Protein AF-A0A6B3M7Q4-F1 (afdb_monomer_lite)

Structure (mmCIF, N/CA/C/O backbone):
data_AF-A0A6B3M7Q4-F1
#
_entry.id   AF-A0A6B3M7Q4-F1
#
loop_
_atom_site.group_PDB
_atom_site.id
_atom_site.type_symbol
_atom_site.label_atom_id
_atom_site.label_alt_id
_atom_site.label_comp_id
_atom_site.label_asym_id
_atom_site.label_entity_id
_atom_site.label_seq_id
_atom_site.pdbx_PDB_ins_code
_atom_site.Cartn_x
_atom_site.Cartn_y
_atom_site.Cartn_z
_atom_site.occupancy
_atom_site.B_iso_or_equiv
_atom_site.auth_seq_id
_atom_site.auth_comp_id
_atom_site.auth_asym_id
_atom_site.auth_atom_id
_atom_site.pdbx_PDB_model_num
ATOM 1 N N . MET A 1 1 ? -0.659 13.549 -21.526 1.00 34.41 1 MET A N 1
ATOM 2 C CA . MET A 1 1 ? -0.058 12.216 -21.757 1.00 34.41 1 MET A CA 1
ATOM 3 C C . MET A 1 1 ? -0.167 11.403 -20.472 1.00 34.41 1 MET A C 1
ATOM 5 O O . MET A 1 1 ? 0.690 11.541 -19.616 1.00 34.41 1 MET A O 1
ATOM 9 N N . ARG A 1 2 ? -1.231 10.623 -20.265 1.00 36.94 2 ARG A N 1
ATOM 10 C CA . ARG A 1 2 ? -1.336 9.698 -19.120 1.00 36.94 2 ARG A CA 1
ATOM 11 C C . ARG A 1 2 ? -1.889 8.380 -19.658 1.00 36.94 2 ARG A C 1
ATOM 13 O O . ARG A 1 2 ? -2.877 8.415 -20.379 1.00 36.94 2 ARG A O 1
ATOM 20 N N . GLY A 1 3 ? -1.169 7.284 -19.416 1.00 51.16 3 GLY A N 1
ATOM 21 C CA . GLY A 1 3 ? -1.398 5.972 -20.041 1.00 51.16 3 GLY A CA 1
ATOM 22 C C . GLY A 1 3 ? -0.239 5.443 -20.901 1.00 51.16 3 GLY A C 1
ATOM 23 O O . GLY A 1 3 ? -0.458 4.563 -21.722 1.00 51.16 3 GLY A O 1
ATOM 24 N N . ARG A 1 4 ? 0.982 5.985 -20.772 1.00 58.38 4 ARG A N 1
ATOM 25 C CA . ARG A 1 4 ? 2.168 5.464 -21.473 1.00 58.38 4 ARG A CA 1
ATOM 26 C C . ARG A 1 4 ? 3.146 4.876 -20.460 1.00 58.38 4 ARG A C 1
ATOM 28 O O . ARG A 1 4 ? 3.622 5.622 -19.612 1.00 58.38 4 ARG A O 1
ATOM 35 N N . SER A 1 5 ? 3.440 3.587 -20.582 1.00 67.62 5 SER A N 1
ATOM 36 C CA . SER A 1 5 ? 4.612 2.952 -19.966 1.00 67.62 5 SER A CA 1
ATOM 37 C C . SER A 1 5 ? 5.837 3.217 -20.844 1.00 67.62 5 SER A C 1
ATOM 39 O O . SER A 1 5 ? 5.707 3.284 -22.070 1.00 67.62 5 SER A O 1
ATOM 41 N N . SER A 1 6 ? 7.005 3.437 -20.245 1.00 74.81 6 SER A N 1
ATOM 42 C CA . SER A 1 6 ? 8.233 3.829 -20.944 1.00 74.81 6 SER A CA 1
ATOM 43 C C . SER A 1 6 ? 9.441 3.088 -20.383 1.00 74.81 6 SER A C 1
ATOM 45 O O . SER A 1 6 ? 9.775 3.194 -19.212 1.00 74.81 6 SER A O 1
ATOM 47 N N . GLY A 1 7 ? 10.162 2.380 -21.245 1.00 73.50 7 GLY A N 1
ATOM 48 C CA . GLY A 1 7 ? 11.341 1.633 -20.828 1.00 73.50 7 GLY A CA 1
ATOM 49 C C . GLY A 1 7 ? 12.639 2.416 -20.943 1.00 73.50 7 GLY A C 1
ATOM 50 O O . GLY A 1 7 ? 12.824 3.204 -21.872 1.00 73.50 7 GLY A O 1
ATOM 51 N N . LYS A 1 8 ? 13.571 2.148 -20.026 1.00 79.00 8 LYS A N 1
ATOM 52 C CA . LYS A 1 8 ? 14.940 2.683 -20.047 1.00 79.00 8 LYS A CA 1
ATOM 53 C C . LYS A 1 8 ? 15.962 1.551 -19.944 1.00 79.00 8 LYS A C 1
ATOM 55 O O . LYS A 1 8 ? 15.746 0.575 -19.235 1.00 79.00 8 LYS A O 1
ATOM 60 N N . GLY A 1 9 ? 17.087 1.678 -20.643 1.00 79.44 9 GLY A N 1
ATOM 61 C CA . GLY A 1 9 ? 18.145 0.668 -20.640 1.00 79.44 9 GLY A CA 1
ATOM 62 C C . GLY A 1 9 ? 19.413 1.151 -21.334 1.00 79.44 9 GLY A C 1
ATOM 63 O O . GLY A 1 9 ? 19.360 2.062 -22.158 1.00 79.44 9 GLY A O 1
ATOM 64 N N . LYS A 1 10 ? 20.559 0.542 -21.006 1.00 82.06 10 LYS A N 1
ATOM 65 C CA . LYS A 1 10 ? 21.837 0.821 -21.689 1.00 82.06 10 LYS A CA 1
ATOM 66 C C . LYS A 1 10 ? 21.910 0.156 -23.069 1.00 82.06 10 LYS A C 1
ATOM 68 O O . LYS A 1 10 ? 22.767 0.513 -23.869 1.00 82.06 10 LYS A O 1
ATOM 73 N N . THR A 1 11 ? 21.016 -0.793 -23.349 1.00 85.06 11 THR A N 1
ATOM 74 C CA . THR A 1 11 ? 20.850 -1.451 -24.651 1.00 85.06 11 THR A CA 1
ATOM 75 C C . THR A 1 11 ? 19.390 -1.395 -25.106 1.00 85.06 11 THR A C 1
ATOM 77 O O . THR A 1 11 ? 18.485 -1.257 -24.280 1.00 85.06 11 THR A O 1
ATOM 80 N N . ASP A 1 12 ? 19.143 -1.547 -26.413 1.00 83.25 12 ASP A N 1
ATOM 81 C CA . ASP A 1 12 ? 17.780 -1.610 -26.974 1.00 83.25 12 ASP A CA 1
ATOM 82 C C . ASP A 1 12 ? 16.957 -2.747 -26.343 1.00 83.25 12 ASP A C 1
ATOM 84 O O . ASP A 1 12 ? 15.818 -2.541 -25.928 1.00 83.25 12 ASP A O 1
ATOM 88 N N . ALA A 1 13 ? 17.569 -3.923 -26.166 1.00 85.88 13 ALA A N 1
ATOM 89 C CA . ALA A 1 13 ? 16.927 -5.062 -25.514 1.00 85.88 13 ALA A CA 1
ATOM 90 C C . ALA A 1 13 ? 16.494 -4.740 -24.072 1.00 85.88 13 ALA A C 1
ATOM 92 O O . ALA A 1 13 ? 15.374 -5.062 -23.680 1.00 85.88 13 ALA A O 1
ATOM 93 N N . GLN A 1 14 ? 17.343 -4.052 -23.298 1.00 79.94 14 GLN A N 1
ATOM 94 C CA . GLN A 1 14 ? 17.003 -3.623 -21.937 1.00 79.94 14 GLN A CA 1
ATOM 95 C C . GLN A 1 14 ? 15.884 -2.579 -21.925 1.00 79.94 14 GLN A C 1
ATOM 97 O O . GLN A 1 14 ? 14.970 -2.679 -21.112 1.00 79.94 14 GLN A O 1
ATOM 102 N N . ALA A 1 15 ? 15.924 -1.602 -22.835 1.00 82.25 15 ALA A N 1
ATOM 103 C CA . ALA A 1 15 ? 14.881 -0.587 -22.928 1.00 82.25 15 ALA A CA 1
ATOM 104 C C . ALA A 1 15 ? 13.519 -1.213 -23.273 1.00 82.25 15 ALA A C 1
ATOM 106 O O . ALA A 1 15 ? 12.514 -0.883 -22.647 1.00 82.2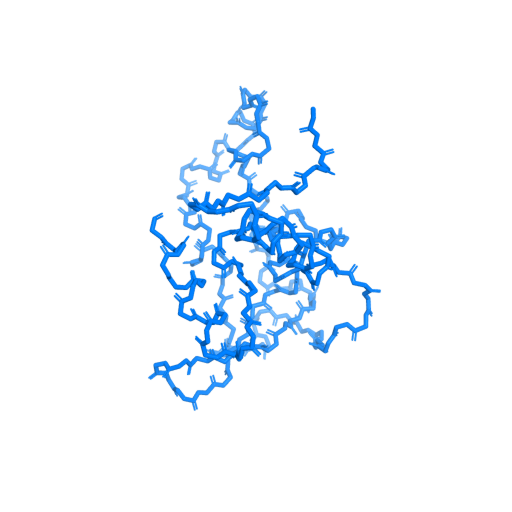5 15 ALA A O 1
ATOM 107 N N . ARG A 1 16 ? 13.477 -2.176 -24.200 1.00 83.94 16 ARG A N 1
ATOM 108 C CA . ARG A 1 16 ? 12.246 -2.914 -24.530 1.00 83.94 16 ARG A CA 1
ATOM 109 C C . ARG A 1 16 ? 11.732 -3.744 -23.356 1.00 83.94 16 ARG A C 1
ATOM 111 O O . ARG A 1 16 ? 10.541 -3.686 -23.060 1.00 83.94 16 ARG A O 1
ATOM 118 N N . ALA A 1 17 ? 12.618 -4.476 -22.680 1.00 82.50 17 ALA A N 1
ATOM 119 C CA . ALA A 1 17 ? 12.254 -5.273 -21.511 1.00 82.50 17 ALA A CA 1
ATOM 120 C C . ALA A 1 17 ? 11.702 -4.394 -20.377 1.00 82.50 17 ALA A C 1
ATOM 122 O O . ALA A 1 17 ? 10.651 -4.699 -19.821 1.00 82.50 17 ALA A O 1
ATOM 123 N N . SER A 1 18 ? 12.347 -3.257 -20.100 1.00 78.94 18 SER A N 1
ATOM 124 C CA . SER A 1 18 ? 11.890 -2.285 -19.101 1.00 78.94 18 SER A CA 1
ATOM 125 C C . SER A 1 18 ? 10.515 -1.699 -19.446 1.00 78.94 18 SER A C 1
ATOM 127 O O . SER A 1 18 ? 9.677 -1.564 -18.558 1.00 78.94 18 SER A O 1
ATOM 129 N N . ALA A 1 19 ? 10.243 -1.411 -20.725 1.00 83.00 19 ALA A N 1
ATOM 130 C CA . ALA A 1 19 ? 8.944 -0.890 -21.153 1.00 83.00 19 ALA A CA 1
ATOM 131 C C . ALA A 1 19 ? 7.817 -1.909 -20.934 1.00 83.00 19 ALA A C 1
ATOM 133 O O . ALA A 1 19 ? 6.727 -1.549 -20.489 1.00 83.00 19 ALA A O 1
ATOM 134 N N . LEU A 1 20 ? 8.087 -3.181 -21.250 1.00 82.81 20 LEU A N 1
ATOM 135 C CA . LEU A 1 20 ? 7.144 -4.274 -21.036 1.00 82.81 20 LEU A CA 1
ATOM 136 C C . LEU A 1 20 ? 6.908 -4.519 -19.540 1.00 82.81 20 LEU A C 1
ATOM 138 O O . LEU A 1 20 ? 5.759 -4.664 -19.130 1.00 82.81 20 LEU A O 1
ATOM 142 N N . GLY A 1 21 ? 7.976 -4.515 -18.739 1.00 80.62 21 GLY A N 1
ATOM 143 C CA . GLY A 1 21 ? 7.901 -4.660 -17.286 1.00 80.62 21 GLY A CA 1
ATOM 144 C C . GLY A 1 21 ? 7.011 -3.595 -16.650 1.00 80.62 21 GLY A C 1
ATOM 145 O O . GLY A 1 21 ? 6.080 -3.942 -15.934 1.00 80.62 21 GLY A O 1
ATOM 146 N N . GLU A 1 22 ? 7.202 -2.317 -16.996 1.00 81.69 22 GLU A N 1
ATOM 147 C CA . GLU A 1 22 ? 6.361 -1.234 -16.466 1.00 81.69 22 GLU A CA 1
ATOM 148 C C . GLU A 1 22 ? 4.893 -1.361 -16.916 1.00 81.69 22 GLU A C 1
ATOM 150 O O . GLU A 1 22 ? 3.968 -1.048 -16.165 1.00 81.69 22 GLU A O 1
ATOM 155 N N . ALA A 1 23 ? 4.636 -1.814 -18.148 1.00 83.25 23 ALA A N 1
ATOM 156 C CA . ALA A 1 23 ? 3.269 -2.059 -18.609 1.00 83.25 23 ALA A CA 1
ATOM 157 C C . ALA A 1 23 ? 2.581 -3.173 -17.803 1.00 83.25 23 ALA A C 1
ATOM 159 O O . ALA A 1 23 ? 1.439 -2.998 -17.373 1.00 83.25 23 ALA A O 1
ATOM 160 N N . LEU A 1 24 ? 3.282 -4.286 -17.569 1.00 83.62 24 LEU A N 1
ATOM 161 C CA . LEU A 1 24 ? 2.775 -5.408 -16.779 1.00 83.62 24 LEU A CA 1
ATOM 162 C C . LEU A 1 24 ? 2.598 -5.041 -15.305 1.00 83.62 24 LEU A C 1
ATOM 164 O O . LEU A 1 24 ? 1.586 -5.411 -14.715 1.00 83.62 24 LEU A O 1
ATOM 168 N N . GLU A 1 25 ? 3.527 -4.285 -14.727 1.00 83.00 25 GLU A N 1
ATOM 169 C CA . GLU A 1 25 ? 3.444 -3.785 -13.353 1.00 83.00 25 GLU A CA 1
ATOM 170 C C . GLU A 1 25 ? 2.180 -2.942 -13.151 1.00 83.00 25 GLU A C 1
ATOM 172 O O . GLU A 1 25 ? 1.350 -3.250 -12.294 1.00 83.00 25 GLU A O 1
ATOM 177 N N . ARG A 1 26 ? 1.979 -1.924 -14.000 1.00 82.62 26 ARG A N 1
ATOM 178 C CA . ARG A 1 26 ? 0.804 -1.048 -13.912 1.00 82.62 26 ARG A CA 1
ATOM 179 C C . ARG A 1 26 ? -0.493 -1.822 -14.094 1.00 82.62 26 ARG A C 1
ATOM 181 O O . ARG A 1 26 ? -1.436 -1.562 -13.358 1.00 82.62 26 ARG A O 1
ATOM 188 N N . TYR A 1 27 ? -0.542 -2.750 -15.054 1.00 85.44 27 TYR A N 1
ATOM 189 C CA . TYR A 1 27 ? -1.715 -3.596 -15.282 1.00 85.44 27 TYR A CA 1
ATOM 190 C C . TYR A 1 27 ? -2.021 -4.481 -14.067 1.00 85.44 27 TYR A C 1
ATOM 192 O O . TYR A 1 27 ? -3.170 -4.562 -13.642 1.00 85.44 27 TYR A O 1
ATOM 200 N N . SER A 1 28 ? -0.992 -5.094 -13.479 1.00 86.50 28 SER A N 1
ATOM 201 C CA . SER A 1 28 ? -1.136 -5.999 -12.330 1.00 86.50 28 SER A CA 1
ATOM 202 C C . SER A 1 28 ? -1.572 -5.278 -11.054 1.00 86.50 28 SER A C 1
ATOM 204 O O . SER A 1 28 ? -2.169 -5.899 -10.181 1.00 86.50 28 SER A O 1
ATOM 206 N N . GLY A 1 29 ? -1.299 -3.975 -10.946 1.00 87.44 29 GLY A N 1
ATOM 207 C CA . GLY A 1 29 ? -1.747 -3.148 -9.826 1.00 87.44 29 GLY A CA 1
ATOM 208 C C . GLY A 1 29 ? -3.185 -2.635 -9.939 1.00 87.44 29 GLY A C 1
ATOM 209 O O . GLY A 1 29 ? -3.668 -2.029 -8.988 1.00 87.44 29 GLY A O 1
ATOM 210 N N . VAL A 1 30 ? -3.880 -2.808 -11.072 1.00 92.19 30 VAL A N 1
ATOM 211 C CA . VAL A 1 30 ? -5.273 -2.344 -11.222 1.00 92.19 30 VAL A CA 1
ATOM 212 C C . VAL A 1 30 ? -6.219 -3.270 -10.471 1.00 92.19 30 VAL A C 1
ATOM 214 O O . VAL A 1 30 ? -6.160 -4.481 -10.650 1.00 92.19 30 VAL A O 1
ATOM 217 N N . PHE A 1 31 ? -7.127 -2.689 -9.688 1.00 93.62 31 PHE A N 1
ATOM 218 C CA . PHE A 1 31 ? -8.199 -3.417 -9.021 1.00 93.62 31 PHE A CA 1
ATOM 219 C C . PHE A 1 31 ? -9.166 -4.024 -10.045 1.00 93.62 31 PHE A C 1
ATOM 221 O O . PHE A 1 31 ? -9.756 -3.301 -10.854 1.00 93.62 31 PHE A O 1
ATOM 228 N N . GLN A 1 32 ? -9.355 -5.339 -9.991 1.00 92.38 32 GLN A N 1
ATOM 229 C CA . GLN A 1 32 ? -10.222 -6.089 -10.903 1.00 92.38 32 GLN A CA 1
ATOM 230 C C . GLN A 1 32 ? -11.496 -6.608 -10.222 1.00 92.38 32 GLN A C 1
ATOM 232 O O . GLN A 1 32 ? -12.427 -7.035 -10.906 1.00 92.38 32 GLN A O 1
ATOM 237 N N . GLY A 1 33 ? -11.568 -6.546 -8.890 1.00 91.25 33 GLY A N 1
ATOM 238 C CA . GLY A 1 33 ? -12.729 -6.938 -8.092 1.00 91.25 33 GLY A CA 1
ATOM 239 C C . GLY A 1 33 ? -12.695 -8.377 -7.577 1.00 91.25 33 GLY A C 1
ATOM 240 O O . GLY A 1 33 ? -13.624 -8.783 -6.880 1.00 91.25 33 GLY A O 1
ATOM 241 N N . TYR A 1 34 ? -11.653 -9.146 -7.899 1.00 92.00 34 TYR A N 1
ATOM 242 C CA . TYR A 1 34 ? -11.471 -10.528 -7.435 1.00 92.00 34 TYR A CA 1
ATOM 243 C C . TYR A 1 34 ? -10.284 -10.692 -6.476 1.00 92.00 34 TYR A C 1
ATOM 245 O O . TYR A 1 34 ? -9.955 -11.812 -6.080 1.00 92.00 34 TYR A O 1
ATOM 253 N N . GLU A 1 35 ? -9.621 -9.596 -6.114 1.00 92.69 35 GLU A N 1
ATOM 254 C CA . GLU A 1 35 ? -8.508 -9.586 -5.176 1.00 92.69 35 GLU A CA 1
ATOM 255 C C . GLU A 1 35 ? -8.931 -10.190 -3.832 1.00 92.69 35 GLU A C 1
ATOM 257 O O . GLU A 1 35 ? -10.005 -9.896 -3.292 1.00 92.69 35 GLU A O 1
ATOM 262 N N . VAL A 1 36 ? -8.061 -11.034 -3.274 1.00 91.38 36 VAL A N 1
ATOM 263 C CA . VAL A 1 36 ? -8.306 -11.672 -1.980 1.00 91.38 36 VAL A CA 1
ATOM 264 C C . VAL A 1 36 ? -8.341 -10.593 -0.905 1.00 91.38 36 VAL A C 1
ATOM 266 O O . VAL A 1 36 ? -7.322 -9.997 -0.556 1.00 91.38 36 VAL A O 1
ATOM 269 N N . SER A 1 37 ? -9.535 -10.350 -0.380 1.00 94.69 37 SER A N 1
ATOM 270 C CA . SER A 1 37 ? -9.784 -9.335 0.631 1.00 94.69 37 SER A CA 1
ATOM 271 C C . SER A 1 37 ? -10.826 -9.806 1.638 1.00 94.69 37 SER A C 1
ATOM 273 O O . SER A 1 37 ? -11.563 -10.770 1.418 1.00 94.69 37 SER A O 1
ATOM 275 N N . MET A 1 38 ? -10.879 -9.116 2.771 1.00 95.69 38 MET A N 1
ATOM 276 C CA . MET A 1 38 ? -11.898 -9.317 3.796 1.00 95.69 38 MET A CA 1
ATOM 277 C C . MET A 1 38 ? -12.563 -7.994 4.155 1.00 95.69 38 MET A C 1
ATOM 279 O O . MET A 1 38 ? -11.901 -6.962 4.198 1.00 95.69 38 MET A O 1
ATOM 283 N N . VAL A 1 39 ? -13.867 -8.018 4.432 1.00 97.19 39 VAL A N 1
ATOM 284 C CA . VAL A 1 39 ? -14.622 -6.814 4.798 1.00 97.19 39 VAL A CA 1
ATOM 285 C C . VAL A 1 39 ? -14.767 -6.734 6.310 1.00 97.19 39 VAL A C 1
ATOM 287 O O . VAL A 1 39 ? -15.408 -7.599 6.904 1.00 97.19 39 VAL A O 1
ATOM 290 N N . LYS A 1 40 ? -14.166 -5.708 6.917 1.00 97.50 40 LYS A N 1
ATOM 291 C CA . LYS A 1 40 ? -14.219 -5.416 8.361 1.00 97.50 40 LYS A CA 1
ATOM 292 C C . LYS A 1 40 ? -14.020 -3.923 8.625 1.00 97.50 40 LYS A C 1
ATOM 294 O O . LYS A 1 40 ? -13.543 -3.190 7.752 1.00 97.50 40 LYS A O 1
ATOM 299 N N . THR A 1 41 ? -14.366 -3.458 9.820 1.00 97.69 41 THR A N 1
ATOM 300 C CA . THR A 1 41 ? -13.952 -2.130 10.304 1.00 97.69 41 THR A CA 1
ATOM 301 C C . THR A 1 41 ? -12.496 -2.164 10.782 1.00 97.69 41 THR A C 1
ATOM 303 O O . THR A 1 41 ? -11.934 -3.233 11.030 1.00 97.69 41 THR A O 1
ATOM 306 N N . PHE A 1 42 ? -11.860 -0.999 10.931 1.00 96.88 42 PHE A N 1
ATOM 307 C CA . PHE A 1 42 ? -10.503 -0.940 11.489 1.00 96.88 42 PHE A CA 1
ATOM 308 C C . PHE A 1 42 ? -10.473 -1.444 12.939 1.00 96.88 42 PHE A C 1
ATOM 310 O O . PHE A 1 42 ? -9.556 -2.164 13.329 1.00 96.88 42 PHE A O 1
ATOM 317 N N . GLU A 1 43 ? -11.509 -1.120 13.716 1.00 95.50 43 GLU A N 1
ATOM 318 C CA . GLU A 1 43 ? -11.651 -1.568 15.105 1.00 95.50 43 GLU A CA 1
ATOM 319 C C . GLU A 1 43 ? -11.738 -3.103 15.205 1.00 95.50 43 GLU A C 1
ATOM 321 O O . GLU A 1 43 ? -11.081 -3.700 16.058 1.00 95.50 43 GLU A O 1
ATOM 326 N N . GLU A 1 44 ? -12.469 -3.759 14.297 1.00 96.94 44 GLU A N 1
ATOM 327 C CA . GLU A 1 44 ? -12.582 -5.226 14.240 1.00 96.94 44 GLU A CA 1
ATOM 328 C C . GLU A 1 44 ? -11.294 -5.923 13.780 1.00 96.94 44 GLU A C 1
ATOM 330 O O . GLU A 1 44 ? -11.040 -7.072 14.155 1.00 96.94 44 GLU A O 1
ATOM 335 N N . MET A 1 45 ? -10.492 -5.262 12.941 1.00 95.62 45 MET A N 1
ATOM 336 C CA . MET A 1 45 ? -9.195 -5.780 12.495 1.00 95.62 45 MET A CA 1
ATOM 337 C C . MET A 1 45 ? -8.128 -5.699 13.599 1.00 95.62 45 MET A C 1
ATOM 339 O O . MET A 1 45 ? -7.183 -6.493 13.620 1.00 95.62 45 MET A O 1
ATOM 343 N N . GLY A 1 46 ? -8.283 -4.762 14.537 1.00 94.50 46 GLY A N 1
ATOM 344 C CA . GLY A 1 46 ? -7.414 -4.613 15.696 1.00 94.50 46 GLY A CA 1
ATOM 345 C C . GLY A 1 46 ? -5.950 -4.367 15.318 1.00 94.50 46 GLY A C 1
ATOM 346 O O . GLY A 1 46 ? -5.632 -3.590 14.422 1.00 94.50 46 GLY A O 1
ATOM 347 N N . LYS A 1 47 ? -5.031 -5.036 16.022 1.00 94.19 47 LYS A N 1
ATOM 348 C CA . LYS A 1 47 ? -3.578 -4.791 15.927 1.00 94.19 47 LYS A CA 1
ATOM 349 C C . LYS A 1 47 ? -2.917 -5.243 14.618 1.00 94.19 47 LYS A C 1
ATOM 351 O O . LYS A 1 47 ? -1.754 -4.917 14.384 1.00 94.19 47 LYS A O 1
ATOM 356 N N . GLU A 1 48 ? -3.607 -6.043 13.808 1.00 94.56 48 GLU A N 1
ATOM 357 C CA . GLU A 1 48 ? -3.070 -6.515 12.525 1.00 94.56 48 GLU A CA 1
ATOM 358 C C . GLU A 1 48 ? -3.310 -5.501 11.396 1.00 94.56 48 GLU A C 1
ATOM 360 O O . GLU A 1 48 ? -2.667 -5.580 10.349 1.00 94.56 48 GLU A O 1
ATOM 365 N N . ALA A 1 49 ? -4.195 -4.524 11.621 1.00 96.38 49 ALA A N 1
ATOM 366 C CA . ALA A 1 49 ? -4.483 -3.452 10.683 1.00 96.38 49 ALA A CA 1
ATOM 367 C C . ALA A 1 49 ? -3.445 -2.331 10.771 1.00 96.38 49 ALA A C 1
ATOM 369 O O . ALA A 1 49 ? -3.102 -1.850 11.853 1.00 96.38 49 ALA A O 1
ATOM 370 N N . ILE A 1 50 ? -3.007 -1.846 9.616 1.00 96.75 50 ILE A N 1
ATOM 371 C CA . ILE A 1 50 ? -2.196 -0.639 9.502 1.00 96.75 50 ILE A CA 1
ATOM 372 C C . ILE A 1 50 ? -3.123 0.507 9.108 1.00 96.75 50 ILE A C 1
ATOM 374 O O . ILE A 1 50 ? -3.816 0.455 8.093 1.00 96.75 50 ILE A O 1
ATOM 378 N N . HIS A 1 51 ? -3.140 1.563 9.922 1.00 96.12 51 HIS A N 1
ATOM 379 C CA . HIS A 1 51 ? -3.879 2.776 9.589 1.00 96.12 51 HIS A CA 1
ATOM 380 C C . HIS A 1 51 ? -3.251 3.422 8.340 1.00 96.12 51 HIS A C 1
ATOM 382 O O . HIS A 1 51 ? -2.049 3.694 8.372 1.00 96.12 51 HIS A O 1
ATOM 388 N N . PRO A 1 52 ? -4.005 3.750 7.274 1.00 94.69 52 PRO A N 1
ATOM 389 C CA . PRO A 1 52 ? -3.421 4.187 5.998 1.00 94.69 52 PRO A CA 1
ATOM 390 C C . PRO A 1 52 ? -2.583 5.466 6.122 1.00 94.69 52 PRO A C 1
ATOM 392 O O . PRO A 1 52 ? -1.563 5.614 5.457 1.00 94.69 52 PRO A O 1
ATOM 395 N N . ASN A 1 53 ? -2.927 6.370 7.048 1.00 94.94 53 ASN A N 1
ATOM 396 C CA . ASN A 1 53 ? -2.111 7.565 7.304 1.00 94.94 53 ASN A CA 1
ATOM 397 C C . ASN A 1 53 ? -0.707 7.273 7.885 1.00 94.94 53 ASN A C 1
ATOM 399 O O . ASN A 1 53 ? 0.138 8.161 7.886 1.00 94.94 53 ASN A O 1
ATOM 403 N N . LYS A 1 54 ? -0.422 6.047 8.353 1.00 94.44 54 LYS A N 1
ATOM 404 C CA . LYS A 1 54 ? 0.951 5.613 8.679 1.00 94.44 54 LYS A CA 1
ATOM 405 C C . LYS A 1 54 ? 1.824 5.458 7.432 1.00 94.44 54 LYS A C 1
ATOM 407 O O . LYS A 1 54 ? 3.040 5.493 7.566 1.00 94.44 54 LYS A O 1
ATOM 412 N N . CYS A 1 55 ? 1.207 5.301 6.262 1.00 92.62 55 CYS A N 1
ATOM 413 C CA . CYS A 1 55 ? 1.875 5.218 4.968 1.00 92.62 55 CYS A CA 1
ATOM 414 C C . CYS A 1 55 ? 1.793 6.554 4.212 1.00 92.62 55 CYS A C 1
ATOM 416 O O . CYS A 1 55 ? 2.789 7.002 3.664 1.00 92.62 55 CYS A O 1
ATOM 418 N N . MET A 1 56 ? 0.634 7.225 4.236 1.00 93.31 56 MET A N 1
ATOM 419 C CA . MET A 1 56 ? 0.441 8.505 3.531 1.00 93.31 56 MET A CA 1
ATOM 420 C C . MET A 1 56 ? 1.102 9.707 4.225 1.00 93.31 56 MET A C 1
ATOM 422 O O . MET A 1 56 ? 1.423 10.691 3.568 1.00 93.31 56 MET A O 1
ATOM 426 N N .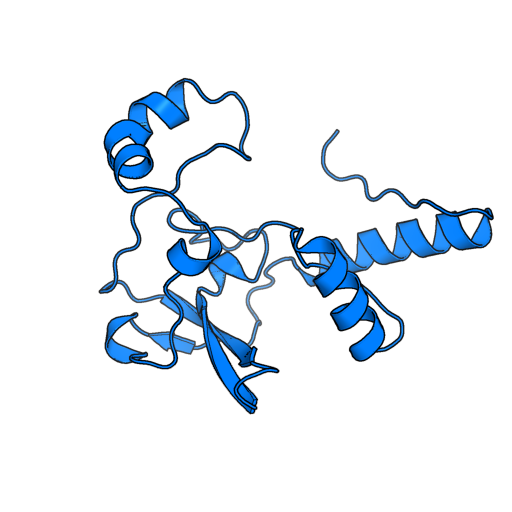 LEU A 1 57 ? 1.285 9.641 5.550 1.00 93.75 57 LEU A N 1
ATOM 427 C CA . LEU A 1 57 ? 2.013 10.633 6.351 1.00 93.75 57 LEU A CA 1
ATOM 428 C C . LEU A 1 57 ? 1.456 12.072 6.292 1.00 93.75 57 LEU A C 1
ATOM 430 O O . LEU A 1 57 ? 2.200 13.031 6.504 1.00 93.75 57 LEU A O 1
ATOM 434 N N . PHE A 1 58 ? 0.147 12.249 6.077 1.00 92.81 58 PHE A N 1
ATOM 435 C CA . PHE A 1 58 ? -0.474 13.572 6.173 1.00 92.81 58 PHE A CA 1
ATOM 436 C C . PHE A 1 58 ? -0.555 14.038 7.631 1.00 92.81 58 PHE A C 1
ATOM 438 O O . PHE A 1 58 ? -0.977 13.298 8.526 1.00 92.81 58 PHE A O 1
ATOM 445 N N . SER A 1 59 ? -0.164 15.289 7.862 1.00 93.75 59 SER A N 1
ATOM 446 C CA . SER A 1 59 ? -0.258 15.960 9.158 1.00 93.75 59 SER A CA 1
ATOM 447 C C . SER A 1 59 ? -1.685 16.413 9.470 1.00 93.75 59 SER A C 1
ATOM 449 O O . SER A 1 59 ? -2.491 16.657 8.573 1.00 93.75 59 SER A O 1
ATOM 451 N N . GLU A 1 60 ? -1.976 16.616 10.755 1.00 93.44 60 GLU A N 1
ATOM 452 C CA . GLU A 1 60 ? -3.269 17.150 11.198 1.00 93.44 60 GLU A CA 1
ATOM 453 C C . GLU A 1 60 ? -3.578 18.508 10.550 1.00 93.44 60 GLU A C 1
ATOM 455 O O . GLU A 1 60 ? -4.675 18.724 10.046 1.00 93.44 60 GLU A O 1
ATOM 460 N N . ASN A 1 61 ? -2.585 19.399 10.453 1.00 93.56 61 ASN A N 1
ATOM 461 C CA . ASN A 1 61 ? -2.755 20.697 9.796 1.00 93.56 61 ASN A CA 1
ATOM 462 C C . ASN A 1 61 ? -3.164 20.560 8.320 1.00 93.56 61 ASN A C 1
ATOM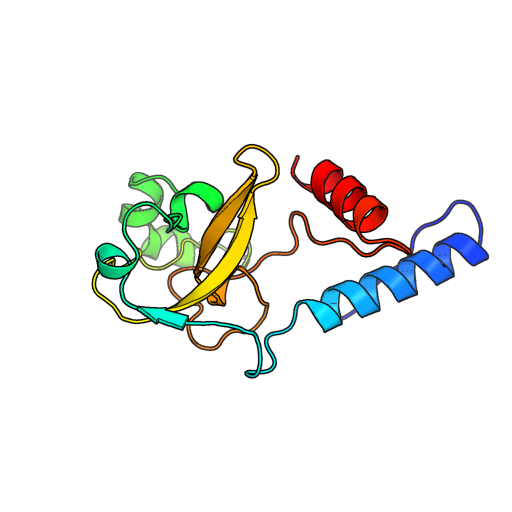 464 O O . ASN A 1 61 ? -3.979 21.350 7.840 1.00 93.56 61 ASN A O 1
ATOM 468 N N . GLN A 1 62 ? -2.636 19.561 7.601 1.00 92.62 62 GLN A N 1
ATOM 469 C CA . GLN A 1 62 ? -3.038 19.290 6.216 1.00 92.62 62 GLN A CA 1
ATOM 470 C C . GLN A 1 62 ? -4.485 18.797 6.135 1.00 92.62 62 GLN A C 1
ATOM 472 O O . GLN A 1 62 ? -5.207 19.223 5.238 1.00 92.62 62 GLN A O 1
ATOM 477 N N . TYR A 1 63 ? -4.939 17.965 7.079 1.00 94.38 63 TYR A N 1
ATOM 478 C CA . TYR A 1 63 ? -6.348 17.566 7.146 1.00 94.38 63 TYR A CA 1
ATOM 479 C C . TYR A 1 63 ? -7.270 18.744 7.473 1.00 94.38 63 TYR A C 1
ATOM 481 O O . TYR A 1 63 ? -8.289 18.909 6.806 1.00 94.38 63 TYR A O 1
ATOM 489 N N . GLN A 1 64 ? -6.906 19.599 8.431 1.00 94.25 64 GLN A N 1
ATOM 490 C CA . GLN A 1 64 ? -7.721 20.759 8.817 1.00 94.25 64 GLN A CA 1
ATOM 491 C C . GLN A 1 64 ? -7.856 21.783 7.682 1.00 94.25 64 GLN A C 1
ATOM 493 O O . GLN A 1 64 ? -8.927 22.345 7.464 1.00 94.25 64 GLN A O 1
ATOM 498 N N . THR A 1 65 ? -6.785 21.993 6.914 1.00 92.81 65 THR A N 1
ATOM 499 C CA . THR A 1 65 ? -6.757 22.944 5.786 1.00 92.81 65 THR A CA 1
ATOM 500 C C . THR A 1 65 ? -7.053 22.294 4.432 1.00 92.81 65 THR A C 1
ATOM 502 O O . THR A 1 65 ? -6.911 22.934 3.389 1.00 92.81 65 THR A O 1
ATOM 505 N N . ARG A 1 66 ? -7.508 21.031 4.416 1.00 93.19 66 ARG A N 1
ATOM 506 C CA . ARG A 1 66 ? -7.627 20.224 3.192 1.00 93.19 66 ARG A CA 1
ATOM 507 C C . ARG A 1 66 ? -8.487 20.856 2.107 1.00 93.19 66 ARG A C 1
ATOM 509 O O . ARG A 1 66 ? -8.207 20.665 0.931 1.00 93.19 66 ARG A O 1
ATOM 516 N N . HIS A 1 67 ? -9.555 21.563 2.478 1.00 91.75 67 HIS A N 1
ATOM 517 C CA . HIS A 1 67 ? -10.494 22.126 1.510 1.00 91.75 67 HIS A CA 1
ATOM 518 C C . HIS A 1 67 ? -9.846 23.261 0.720 1.00 91.75 67 HIS A C 1
ATOM 520 O O . HIS A 1 67 ? -9.972 23.298 -0.503 1.00 91.75 67 HIS A O 1
ATOM 526 N N . ASP A 1 68 ? -9.103 24.128 1.406 1.00 91.38 68 ASP A N 1
ATOM 527 C CA . ASP A 1 68 ? -8.320 25.187 0.776 1.00 91.38 68 ASP A CA 1
ATOM 528 C C . ASP A 1 68 ? -7.146 24.597 -0.008 1.00 91.38 68 ASP A C 1
ATOM 530 O O . ASP A 1 68 ? -6.984 24.879 -1.195 1.00 91.38 68 ASP A O 1
ATOM 534 N N . TRP A 1 69 ? -6.405 23.672 0.608 1.00 88.44 69 TRP A N 1
ATOM 535 C CA . TRP A 1 69 ? -5.273 22.992 -0.018 1.00 88.44 69 TRP A CA 1
ATOM 536 C C . TRP A 1 69 ? -5.657 22.292 -1.327 1.00 88.44 69 TRP A C 1
ATOM 538 O O . TRP A 1 69 ? -4.975 22.430 -2.342 1.00 88.44 69 TRP A O 1
ATOM 548 N N . ASN A 1 70 ? -6.762 21.546 -1.322 1.00 91.25 70 ASN A N 1
ATOM 549 C CA . ASN A 1 70 ? -7.227 20.788 -2.480 1.00 91.25 70 ASN A CA 1
ATOM 550 C C . ASN A 1 70 ? -7.846 21.670 -3.565 1.00 91.25 70 ASN A C 1
ATOM 552 O O . ASN A 1 70 ? 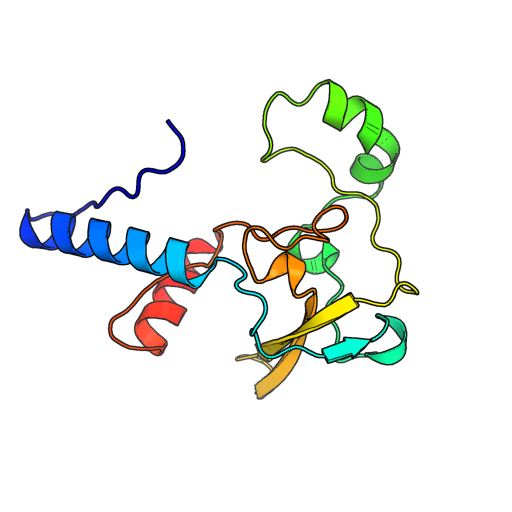-7.843 21.261 -4.724 1.00 91.25 70 ASN A O 1
ATOM 556 N N . ARG A 1 71 ? -8.380 22.846 -3.210 1.00 87.12 71 ARG A N 1
ATOM 557 C CA . ARG A 1 71 ? -8.853 23.836 -4.186 1.00 87.12 71 ARG A CA 1
ATOM 558 C C . ARG A 1 71 ? -7.680 24.447 -4.948 1.00 87.12 71 ARG A C 1
ATOM 560 O O . ARG A 1 71 ? -7.763 24.596 -6.164 1.00 87.12 71 ARG A O 1
ATOM 567 N N . ASP A 1 72 ? -6.606 24.768 -4.235 1.00 82.00 72 ASP A N 1
ATOM 568 C CA . ASP A 1 72 ? -5.472 25.509 -4.789 1.00 82.00 72 ASP A CA 1
ATOM 569 C C . ASP A 1 72 ? -4.405 24.569 -5.405 1.00 82.00 72 ASP A C 1
ATOM 571 O O . ASP A 1 72 ? -3.569 24.987 -6.210 1.00 82.00 72 ASP A O 1
ATOM 575 N N . SER A 1 73 ? -4.453 23.269 -5.088 1.00 75.81 73 SER A N 1
ATOM 576 C CA . SER A 1 73 ? -3.564 22.245 -5.649 1.00 75.81 73 SER A CA 1
ATOM 577 C C . SER A 1 73 ? -3.914 21.887 -7.096 1.00 75.81 73 SER A C 1
ATOM 579 O O . SER A 1 73 ? -4.929 21.258 -7.384 1.00 75.81 73 SER A O 1
ATOM 581 N N . LEU A 1 74 ? -2.997 22.183 -8.020 1.00 64.12 74 LEU A N 1
ATOM 582 C CA . LEU A 1 74 ? -3.159 21.926 -9.461 1.00 64.12 74 LEU A CA 1
ATOM 583 C C . LEU A 1 74 ? -2.925 20.459 -9.885 1.00 64.12 74 LEU A C 1
ATOM 585 O O . LEU A 1 74 ? -3.061 20.127 -11.064 1.00 64.12 74 LEU A O 1
ATOM 589 N N . GLY A 1 75 ? -2.550 19.567 -8.962 1.00 67.69 75 GLY A N 1
ATOM 590 C CA . GLY A 1 75 ? -2.143 18.198 -9.282 1.00 67.69 75 GLY A CA 1
ATOM 591 C C . GLY A 1 75 ? -2.692 17.151 -8.319 1.00 67.69 75 GLY A C 1
ATOM 592 O O . GLY A 1 75 ? -2.640 17.322 -7.106 1.00 67.69 75 GLY A O 1
ATOM 593 N N . ALA A 1 76 ? -3.140 16.020 -8.873 1.00 69.56 76 ALA A N 1
ATOM 594 C CA . ALA A 1 76 ? -3.680 14.887 -8.112 1.00 69.56 76 ALA A CA 1
ATOM 595 C C . ALA A 1 76 ? -2.711 14.313 -7.055 1.00 69.56 76 ALA A C 1
ATOM 597 O O . ALA A 1 76 ? -3.167 13.718 -6.090 1.00 69.56 76 ALA A O 1
ATOM 598 N N . PHE A 1 77 ? -1.398 14.515 -7.218 1.00 71.38 77 PHE A N 1
ATOM 599 C CA . PHE A 1 77 ? -0.366 14.003 -6.307 1.00 71.38 77 PHE A CA 1
ATOM 600 C C . PHE A 1 77 ? -0.265 14.767 -4.982 1.00 71.38 77 PHE A C 1
ATOM 602 O O . PHE A 1 77 ? 0.179 14.200 -3.995 1.00 71.38 77 PHE A O 1
ATOM 609 N N . ASN A 1 78 ? -0.701 16.029 -4.944 1.00 80.94 78 ASN A N 1
ATOM 610 C CA . ASN A 1 78 ? -0.639 16.857 -3.734 1.00 80.94 78 ASN A CA 1
ATOM 611 C C . ASN A 1 78 ? -1.985 16.922 -3.011 1.00 80.94 78 ASN A C 1
ATOM 613 O O . ASN A 1 78 ? -2.151 17.718 -2.090 1.00 80.94 78 ASN A O 1
ATOM 617 N N . LYS A 1 79 ? -2.970 16.137 -3.453 1.00 88.56 79 LYS A N 1
ATOM 618 C CA . LYS A 1 79 ? -4.306 16.155 -2.873 1.00 88.56 79 LYS A CA 1
ATOM 619 C C . LYS A 1 79 ? -4.274 15.497 -1.494 1.00 88.56 79 LYS A C 1
ATOM 621 O O . LYS A 1 79 ? -3.730 14.409 -1.343 1.00 88.56 79 LYS A O 1
ATOM 626 N N . VAL A 1 80 ? -4.907 16.131 -0.515 1.00 92.56 80 VAL A N 1
ATOM 627 C CA . VAL A 1 80 ? -5.125 15.566 0.820 1.00 92.56 80 VAL A CA 1
ATOM 628 C C . VAL A 1 80 ? -6.432 14.752 0.807 1.00 92.56 80 VAL A C 1
ATOM 630 O O . VAL A 1 80 ? -7.469 15.292 0.389 1.00 92.56 80 VAL A O 1
ATOM 633 N N . PRO A 1 81 ? -6.426 13.471 1.225 1.00 93.38 81 PRO A N 1
ATOM 634 C CA . PRO A 1 81 ? -7.622 12.627 1.265 1.00 93.38 81 PRO A CA 1
ATOM 635 C C . PRO A 1 81 ? -8.672 13.133 2.265 1.00 93.38 81 PRO A C 1
ATOM 637 O O . PRO A 1 81 ? -8.463 14.093 3.011 1.00 93.38 81 PRO A O 1
ATOM 640 N N . GLU A 1 82 ? -9.845 12.503 2.257 1.00 94.56 82 GLU A N 1
ATOM 641 C CA . GLU A 1 82 ? -10.759 12.580 3.403 1.00 94.56 82 GLU A CA 1
ATOM 642 C C . GLU A 1 82 ? -10.133 11.878 4.629 1.00 94.56 82 GLU A C 1
ATOM 644 O O . GLU A 1 82 ? -9.403 10.898 4.452 1.00 94.56 82 GLU A O 1
ATOM 649 N N . PRO A 1 83 ? -10.403 12.335 5.866 1.00 94.38 83 PRO A N 1
ATOM 650 C CA . PRO A 1 83 ? -9.981 11.624 7.070 1.00 94.38 83 PRO A CA 1
ATOM 651 C C . PRO A 1 83 ? -10.500 10.183 7.092 1.00 94.38 83 PRO A C 1
ATOM 653 O O . PRO A 1 83 ? -11.638 9.919 6.712 1.00 94.38 83 PRO A O 1
ATOM 656 N N . PHE A 1 84 ? -9.672 9.254 7.569 1.00 95.06 84 PHE A N 1
ATOM 657 C CA . PHE A 1 84 ? -10.019 7.836 7.619 1.00 95.06 84 PHE A CA 1
ATOM 658 C C . PHE A 1 84 ? -10.988 7.529 8.773 1.00 95.06 84 PHE A C 1
ATOM 660 O O . PHE A 1 84 ? -10.619 7.632 9.944 1.00 95.06 84 PHE A O 1
ATOM 667 N N . ASP A 1 85 ? -12.213 7.104 8.457 1.00 95.31 85 ASP A N 1
ATOM 668 C CA . ASP A 1 85 ? -13.195 6.687 9.469 1.00 95.31 85 ASP A CA 1
ATOM 669 C C . ASP A 1 85 ? -12.943 5.243 9.943 1.00 95.31 85 ASP A C 1
ATOM 671 O O . ASP A 1 85 ? -13.205 4.284 9.216 1.00 95.31 85 ASP A O 1
ATOM 675 N N . VAL A 1 86 ? -12.494 5.056 11.184 1.00 95.31 86 VAL A N 1
ATOM 676 C CA . VAL A 1 86 ? -12.176 3.728 11.747 1.00 95.31 86 VAL A CA 1
ATOM 677 C C . VAL A 1 86 ? -13.383 2.787 11.897 1.00 95.31 86 VAL A C 1
ATOM 679 O O . VAL A 1 86 ? -13.191 1.571 11.990 1.00 95.31 86 VAL A O 1
ATOM 682 N N . LYS A 1 87 ? -14.614 3.312 11.876 1.00 96.19 87 LYS A N 1
ATOM 683 C CA . LYS A 1 87 ? -15.854 2.544 12.093 1.00 96.19 87 LYS A CA 1
ATOM 684 C C . LYS A 1 87 ? -16.531 2.096 10.804 1.00 96.19 87 LYS A C 1
ATOM 686 O O . LYS A 1 87 ? -17.424 1.253 10.837 1.00 96.19 87 LYS A O 1
ATOM 691 N N . LYS A 1 88 ? -16.120 2.640 9.661 1.00 95.75 88 LYS A N 1
ATOM 692 C CA . LYS A 1 88 ? -16.664 2.255 8.358 1.00 95.75 88 LYS A CA 1
ATOM 693 C C . LYS A 1 88 ? -16.110 0.892 7.919 1.00 95.75 88 LYS A C 1
ATOM 695 O O . LYS A 1 88 ? -14.904 0.642 7.987 1.00 95.75 88 LYS A O 1
ATOM 700 N N . LEU A 1 89 ? -17.002 0.019 7.446 1.00 96.56 89 LEU A N 1
ATOM 701 C CA . LEU A 1 89 ? -16.641 -1.255 6.815 1.00 96.56 89 LEU A CA 1
ATOM 702 C C . LEU A 1 89 ? -15.867 -0.995 5.523 1.00 96.56 89 LEU A C 1
ATOM 704 O O . LEU A 1 89 ? -16.294 -0.178 4.709 1.00 96.56 89 LEU A O 1
ATOM 708 N N . ARG A 1 90 ? -14.746 -1.695 5.333 1.00 94.88 90 ARG A N 1
ATOM 709 C CA . ARG A 1 90 ? -13.930 -1.622 4.111 1.00 94.88 90 ARG A CA 1
ATOM 710 C C . ARG A 1 90 ? -13.306 -2.970 3.795 1.00 94.88 90 ARG A C 1
ATOM 712 O O . ARG A 1 90 ? -13.202 -3.828 4.672 1.00 94.88 90 ARG A O 1
ATOM 719 N N . GLN A 1 91 ? -12.873 -3.127 2.550 1.00 96.75 91 GLN A N 1
ATOM 720 C CA . GLN A 1 91 ? -12.037 -4.245 2.130 1.00 96.75 91 GLN A CA 1
ATOM 721 C C . GLN A 1 91 ? -10.599 -4.066 2.632 1.00 96.75 91 GLN A C 1
ATOM 723 O O . GLN A 1 91 ? -10.021 -2.979 2.542 1.00 96.75 91 GLN A O 1
ATOM 728 N N . TRP A 1 92 ? -10.038 -5.150 3.158 1.00 97.38 92 TRP A N 1
ATOM 729 C CA . TRP A 1 92 ? -8.671 -5.253 3.649 1.00 97.38 92 TRP A CA 1
ATOM 730 C C . TRP A 1 92 ? -7.924 -6.324 2.872 1.00 97.38 92 TRP A C 1
ATOM 732 O O . TRP A 1 92 ? -8.389 -7.462 2.784 1.00 97.38 92 TRP A O 1
ATOM 742 N N . THR A 1 93 ? -6.746 -5.969 2.373 1.00 97.25 93 THR A N 1
ATOM 743 C CA . THR A 1 93 ? -5.835 -6.889 1.691 1.00 97.25 93 THR A CA 1
ATOM 744 C C . THR A 1 93 ? -4.759 -7.343 2.667 1.00 97.25 93 THR A C 1
ATOM 746 O O . THR A 1 93 ? -4.166 -6.522 3.373 1.00 97.25 93 THR A O 1
ATOM 749 N N . ALA A 1 94 ? -4.508 -8.651 2.710 1.00 96.69 94 ALA A N 1
ATOM 750 C CA . ALA A 1 94 ? -3.405 -9.208 3.480 1.00 96.69 94 ALA A CA 1
ATOM 751 C C . ALA A 1 94 ? -2.070 -8.853 2.813 1.00 96.69 94 ALA A C 1
ATOM 753 O O . ALA A 1 94 ? -1.880 -9.081 1.620 1.00 96.69 94 ALA A O 1
ATOM 754 N N . ILE A 1 95 ? -1.137 -8.327 3.597 1.00 95.25 95 ILE A N 1
ATOM 755 C CA . ILE A 1 95 ? 0.235 -8.037 3.185 1.00 95.25 95 ILE A CA 1
ATOM 756 C C . ILE A 1 95 ? 1.200 -8.815 4.074 1.00 95.25 95 ILE A C 1
ATOM 758 O O . ILE A 1 95 ? 0.916 -9.063 5.247 1.00 95.25 95 ILE A O 1
ATOM 762 N N . TRP A 1 96 ? 2.354 -9.190 3.536 1.00 95.31 96 TRP A N 1
ATOM 763 C CA . TRP A 1 96 ? 3.370 -9.908 4.298 1.00 95.31 96 TRP A CA 1
ATOM 764 C C . TRP A 1 96 ? 4.394 -8.943 4.900 1.00 95.31 96 TRP A C 1
ATOM 766 O O . TRP A 1 96 ? 5.011 -8.152 4.187 1.00 95.31 96 TRP A O 1
ATOM 776 N N . SER A 1 97 ? 4.595 -9.008 6.217 1.00 94.06 97 SER A N 1
ATOM 777 C CA . SER A 1 97 ? 5.654 -8.268 6.901 1.00 94.06 97 SER A CA 1
ATOM 778 C C . SER A 1 97 ? 6.934 -9.097 6.926 1.00 94.06 97 SER A C 1
ATOM 780 O O . SER A 1 97 ? 7.031 -10.061 7.679 1.00 94.06 97 SER A O 1
ATOM 782 N N . LEU A 1 98 ? 7.943 -8.688 6.153 1.00 91.62 98 LEU A N 1
ATOM 783 C CA . LEU A 1 98 ? 9.256 -9.349 6.149 1.00 91.62 98 LEU A CA 1
ATOM 784 C C . LEU A 1 98 ? 10.005 -9.205 7.483 1.00 91.62 98 LEU A C 1
ATOM 786 O O . LEU A 1 98 ? 10.796 -10.068 7.840 1.00 91.62 98 LEU A O 1
ATOM 790 N N . THR A 1 99 ? 9.766 -8.124 8.231 1.00 93.94 99 THR A N 1
ATOM 791 C CA . THR A 1 99 ? 10.418 -7.878 9.528 1.00 93.94 99 THR A CA 1
ATOM 792 C C . THR A 1 99 ? 9.719 -8.577 10.688 1.00 93.94 99 THR A C 1
ATOM 794 O O . THR A 1 99 ? 10.367 -8.926 11.671 1.00 93.94 99 THR A O 1
ATOM 797 N N . GLY A 1 100 ? 8.398 -8.743 10.597 1.00 91.62 100 GLY A N 1
ATOM 798 C CA . GLY A 1 100 ? 7.580 -9.372 11.629 1.00 91.62 100 GLY A CA 1
ATOM 799 C C . GLY A 1 100 ? 7.230 -10.833 11.360 1.00 91.62 100 GLY A C 1
ATOM 800 O O . GLY A 1 100 ? 6.565 -11.423 12.207 1.00 91.62 100 GLY A O 1
ATOM 801 N N . ASP A 1 101 ? 7.603 -11.375 10.197 1.00 94.38 101 ASP A N 1
ATOM 802 C CA . ASP A 1 101 ? 7.279 -12.732 9.728 1.00 94.38 101 ASP A CA 1
ATOM 803 C C . ASP A 1 101 ? 5.791 -13.095 9.907 1.00 94.38 101 ASP A C 1
ATOM 805 O O . ASP A 1 101 ? 5.413 -14.145 10.425 1.00 94.38 101 ASP A O 1
ATOM 809 N N . CYS A 1 102 ? 4.912 -12.149 9.567 1.00 95.38 102 CYS A N 1
ATOM 810 C CA . CYS A 1 102 ? 3.474 -12.282 9.781 1.00 95.38 102 CYS A CA 1
ATOM 811 C C . CYS A 1 102 ? 2.653 -11.482 8.769 1.00 95.38 102 CYS A C 1
ATOM 813 O O . CYS A 1 102 ? 3.137 -10.534 8.143 1.00 95.38 102 CYS A O 1
ATOM 815 N N . PHE A 1 103 ? 1.372 -11.835 8.649 1.00 96.06 103 PHE A N 1
ATOM 816 C CA . PHE A 1 103 ? 0.420 -11.044 7.879 1.00 96.06 103 PHE A CA 1
ATOM 817 C C . PHE A 1 103 ? 0.010 -9.780 8.631 1.00 96.06 103 PHE A C 1
ATOM 819 O O . PHE A 1 103 ? -0.372 -9.827 9.799 1.00 96.06 103 PHE A O 1
ATOM 826 N N . LYS A 1 104 ? 0.029 -8.661 7.914 1.00 97.00 104 LYS A N 1
ATOM 827 C CA . LYS A 1 104 ? -0.625 -7.404 8.279 1.00 97.00 104 LYS A CA 1
ATOM 828 C C . LYS A 1 104 ? -1.696 -7.084 7.250 1.00 97.00 104 LYS A C 1
ATOM 830 O O . LYS A 1 104 ? -1.833 -7.788 6.253 1.00 97.00 104 LYS A O 1
ATOM 835 N N . TYR A 1 105 ? -2.458 -6.028 7.492 1.00 97.62 105 TYR A N 1
ATOM 836 C CA . TYR A 1 105 ? -3.544 -5.641 6.605 1.00 97.62 105 TYR A CA 1
ATOM 837 C C . TYR A 1 105 ? -3.528 -4.147 6.320 1.00 97.62 105 TYR A C 1
ATOM 839 O O . TYR A 1 105 ? -3.414 -3.329 7.234 1.00 97.62 105 TYR A O 1
ATOM 847 N N . LEU A 1 106 ? -3.694 -3.808 5.046 1.00 96.75 106 LEU A N 1
ATOM 848 C CA . LEU A 1 106 ? -3.933 -2.449 4.568 1.00 96.75 106 LEU A CA 1
ATOM 849 C C . LEU A 1 106 ? -5.300 -2.383 3.877 1.00 96.75 106 LEU A C 1
ATOM 851 O O . LEU A 1 106 ? -5.779 -3.409 3.380 1.00 96.75 106 LEU A O 1
ATOM 855 N N . PRO A 1 107 ? -5.945 -1.203 3.831 1.00 96.81 107 PRO A N 1
ATOM 856 C CA . PRO A 1 107 ? -7.157 -1.035 3.042 1.00 96.81 107 PRO A CA 1
ATOM 857 C C . PRO A 1 107 ? -6.887 -1.404 1.581 1.00 96.81 107 PRO A C 1
ATOM 859 O O . PRO A 1 107 ? -5.915 -0.928 0.996 1.00 96.81 107 PRO A O 1
ATOM 862 N N . THR A 1 108 ? -7.756 -2.202 0.965 1.00 96.44 108 THR A N 1
ATOM 863 C CA . THR A 1 108 ? -7.601 -2.650 -0.431 1.00 96.44 108 THR A CA 1
ATOM 864 C C . THR A 1 108 ? -7.505 -1.468 -1.401 1.00 96.44 108 THR A C 1
ATOM 866 O O . THR A 1 108 ? -6.731 -1.519 -2.355 1.00 96.44 108 THR A O 1
ATOM 869 N N . ALA A 1 109 ? -8.187 -0.356 -1.097 1.00 95.12 109 ALA A N 1
ATOM 870 C CA . ALA A 1 109 ? -8.095 0.901 -1.843 1.00 95.12 109 ALA A CA 1
ATOM 871 C C . ALA A 1 109 ? -6.684 1.518 -1.889 1.00 95.12 109 ALA A C 1
ATOM 873 O O . ALA A 1 109 ? -6.381 2.281 -2.804 1.00 95.12 109 ALA A O 1
ATOM 874 N N . TYR A 1 110 ? -5.831 1.196 -0.914 1.00 94.81 110 TYR A N 1
ATOM 875 C CA . TYR A 1 110 ? -4.438 1.635 -0.863 1.00 94.81 110 TYR A CA 1
ATOM 876 C C . TYR A 1 110 ? -3.483 0.665 -1.580 1.00 94.81 110 TYR A C 1
ATOM 878 O O . TYR A 1 110 ? -2.380 1.051 -1.943 1.00 94.81 110 TYR A O 1
ATOM 886 N N . CYS A 1 111 ? -3.899 -0.584 -1.810 1.00 93.94 111 CYS A N 1
ATOM 887 C CA . CYS A 1 111 ? -3.068 -1.606 -2.453 1.00 93.94 111 CYS A CA 1
ATOM 888 C C . CYS A 1 111 ? -3.235 -1.663 -3.977 1.00 93.94 111 CYS A C 1
ATOM 890 O O . CYS A 1 111 ? -2.310 -2.086 -4.664 1.00 93.94 111 CYS A O 1
ATOM 892 N N . TYR A 1 112 ? -4.401 -1.272 -4.502 1.00 93.62 112 TYR A N 1
ATOM 893 C CA . TYR A 1 112 ? -4.731 -1.421 -5.921 1.00 93.62 112 TYR A CA 1
ATOM 894 C C . TYR A 1 112 ? -5.259 -0.123 -6.541 1.00 93.62 112 TYR A C 1
ATOM 896 O O . TYR A 1 112 ? -6.076 0.595 -5.957 1.00 93.62 112 TYR A O 1
ATOM 904 N N . TYR A 1 113 ? -4.819 0.170 -7.765 1.00 91.38 113 TYR A N 1
ATOM 905 C CA . TYR A 1 113 ? -5.244 1.335 -8.534 1.00 91.38 113 TYR A CA 1
ATOM 906 C C . TYR A 1 113 ? -6.712 1.232 -8.948 1.00 91.38 113 TYR A C 1
ATOM 908 O O . TYR A 1 113 ? -7.181 0.178 -9.369 1.00 91.38 113 TYR A O 1
ATOM 916 N N . GLY A 1 114 ? -7.421 2.363 -8.922 1.00 89.94 114 GLY A N 1
ATOM 917 C CA . GLY A 1 114 ? -8.785 2.453 -9.452 1.00 89.94 114 GLY A CA 1
ATOM 918 C C . GLY A 1 114 ? -9.860 1.800 -8.580 1.00 89.94 114 GLY A C 1
ATOM 919 O O . GLY A 1 114 ? -10.979 1.613 -9.050 1.00 89.94 114 GLY A O 1
ATOM 920 N N . HIS A 1 115 ? -9.549 1.475 -7.322 1.00 93.12 115 HIS A N 1
ATOM 921 C CA . HIS A 1 115 ? -10.543 0.988 -6.372 1.00 93.12 115 HIS A CA 1
ATOM 922 C C . HIS A 1 115 ? -11.696 2.006 -6.208 1.00 93.12 115 HIS A C 1
ATOM 924 O O . HIS A 1 115 ? -11.428 3.200 -6.050 1.00 93.12 115 HIS A O 1
ATOM 930 N N . PRO A 1 116 ? -12.974 1.581 -6.206 1.00 90.06 116 PRO A N 1
ATOM 931 C CA . PRO A 1 116 ? -14.117 2.503 -6.189 1.00 90.06 116 PRO A CA 1
ATOM 932 C C . PRO A 1 116 ? -14.210 3.347 -4.907 1.00 90.06 116 PRO A C 1
ATOM 934 O O . PRO A 1 116 ? -14.685 4.480 -4.940 1.00 90.06 116 PRO A O 1
ATOM 937 N N . GLU A 1 117 ? -13.731 2.826 -3.776 1.00 89.06 117 GLU A N 1
ATOM 938 C CA . GLU A 1 117 ? -13.741 3.519 -2.478 1.00 89.06 117 GLU A CA 1
ATOM 939 C C . GLU A 1 117 ? -12.411 4.228 -2.155 1.00 89.06 117 GLU A C 1
ATOM 941 O O . GLU A 1 117 ? -11.810 3.989 -1.110 1.00 89.06 117 GLU A O 1
ATOM 946 N N . SER A 1 118 ? -11.922 5.090 -3.051 1.00 87.94 118 SER A N 1
ATOM 947 C CA . SER A 1 118 ? -10.587 5.707 -2.935 1.00 87.94 118 SER A CA 1
ATOM 948 C C . SER A 1 118 ? -10.569 7.142 -2.374 1.00 87.94 118 SER A C 1
ATOM 950 O O . SER A 1 118 ? -9.657 7.918 -2.665 1.00 87.94 118 SER A O 1
ATOM 952 N N . SER A 1 119 ? -11.600 7.566 -1.633 1.00 90.25 119 SER A N 1
ATOM 953 C CA . SER A 1 119 ? -11.704 8.949 -1.125 1.00 90.25 119 SER A CA 1
ATOM 954 C C . SER A 1 119 ? -10.819 9.228 0.096 1.00 90.25 119 SER A C 1
ATOM 956 O O . SER A 1 119 ? -10.372 10.357 0.288 1.00 90.25 119 SER A O 1
ATOM 958 N N . GLU A 1 120 ? -10.585 8.206 0.922 1.00 92.19 120 GLU A N 1
ATOM 959 C CA . GLU A 1 120 ? -9.856 8.295 2.202 1.00 92.19 120 GLU A CA 1
ATOM 960 C C . GLU A 1 120 ? -8.400 7.819 2.081 1.00 92.19 120 GLU A C 1
ATOM 962 O O . GLU A 1 120 ? -7.553 8.148 2.906 1.00 92.19 120 GLU A O 1
ATOM 967 N N . CYS A 1 121 ? -8.108 7.026 1.052 1.00 91.69 121 CYS A N 1
ATOM 968 C CA . CYS A 1 121 ? -6.773 6.599 0.647 1.00 91.69 121 CYS A CA 1
ATOM 969 C C . CYS A 1 121 ? -6.842 6.077 -0.794 1.00 91.69 121 CYS A C 1
ATOM 971 O O . CYS A 1 121 ? -7.904 5.642 -1.244 1.00 91.69 121 CYS A O 1
ATOM 973 N N . TRP A 1 122 ? -5.731 6.121 -1.521 1.00 91.69 122 TRP A N 1
ATOM 974 C CA . TRP A 1 122 ? -5.615 5.558 -2.866 1.00 91.69 122 TRP A CA 1
ATOM 975 C C . TRP A 1 122 ? -4.221 4.974 -3.060 1.00 91.69 122 TRP A C 1
ATOM 977 O O . TRP A 1 122 ? -3.264 5.460 -2.459 1.00 91.69 122 TRP A O 1
ATOM 987 N N . ALA A 1 123 ? -4.114 3.958 -3.909 1.00 90.19 123 ALA A N 1
ATOM 988 C CA . ALA A 1 123 ? -2.827 3.428 -4.331 1.00 90.19 123 ALA A CA 1
ATOM 989 C C . ALA A 1 123 ? -2.043 4.463 -5.153 1.00 90.19 123 ALA A C 1
ATOM 991 O O . ALA A 1 123 ? -2.591 5.120 -6.049 1.00 90.19 123 ALA A O 1
ATOM 992 N N . ASP A 1 124 ? -0.751 4.573 -4.867 1.00 86.69 124 ASP A N 1
ATOM 993 C CA . ASP A 1 124 ? 0.239 5.224 -5.718 1.00 86.69 124 ASP A CA 1
ATOM 994 C C . ASP A 1 124 ? 1.240 4.180 -6.241 1.00 86.69 124 ASP A C 1
ATOM 996 O O . ASP A 1 124 ? 1.113 2.989 -5.964 1.00 86.69 124 ASP A O 1
ATOM 1000 N N . SER A 1 125 ? 2.173 4.613 -7.088 1.00 82.31 125 SER A N 1
ATOM 1001 C CA . SER A 1 125 ? 3.175 3.726 -7.689 1.00 82.31 125 SER A CA 1
ATOM 1002 C C . SER A 1 125 ? 4.475 3.644 -6.902 1.00 82.31 125 SER A C 1
ATOM 1004 O O . SER A 1 125 ? 5.477 3.167 -7.432 1.00 82.31 125 SER A O 1
ATOM 1006 N N . ASN A 1 126 ? 4.513 4.152 -5.671 1.00 83.88 126 ASN A N 1
ATOM 1007 C CA . ASN A 1 126 ? 5.713 4.045 -4.860 1.00 83.88 126 ASN A CA 1
ATOM 1008 C C . ASN A 1 126 ? 5.833 2.609 -4.343 1.00 83.88 126 ASN A C 1
ATOM 1010 O O . ASN A 1 126 ? 4.888 2.030 -3.810 1.00 83.88 126 ASN A O 1
ATOM 1014 N N . GLY A 1 127 ? 7.011 2.017 -4.526 1.00 78.44 127 GLY A N 1
ATOM 1015 C CA . GLY A 1 127 ? 7.269 0.630 -4.145 1.00 78.44 127 GLY A CA 1
ATOM 1016 C C . GLY A 1 127 ? 6.678 -0.436 -5.074 1.00 78.44 127 GLY A C 1
ATOM 1017 O O . GLY A 1 127 ? 6.868 -1.622 -4.799 1.00 78.44 127 GLY A O 1
ATOM 1018 N N . THR A 1 128 ? 6.003 -0.071 -6.173 1.00 84.56 128 THR A N 1
ATOM 1019 C CA . THR A 1 128 ? 5.579 -1.047 -7.189 1.00 84.56 128 THR A CA 1
ATOM 1020 C C . THR A 1 128 ? 6.745 -1.406 -8.105 1.00 84.56 128 THR A C 1
ATOM 1022 O O . THR A 1 128 ? 7.517 -0.544 -8.518 1.00 84.56 128 THR A O 1
ATOM 1025 N N . ALA A 1 129 ? 6.902 -2.699 -8.387 1.00 83.00 129 ALA A N 1
ATOM 1026 C CA . ALA A 1 129 ? 7.967 -3.210 -9.239 1.00 83.00 129 ALA A CA 1
ATOM 1027 C C . ALA A 1 129 ? 7.582 -4.558 -9.862 1.00 83.00 129 ALA A C 1
ATOM 1029 O O . ALA A 1 129 ? 6.799 -5.325 -9.298 1.00 83.00 129 ALA A O 1
ATOM 1030 N N . ALA A 1 130 ? 8.186 -4.867 -11.008 1.00 85.12 130 ALA A N 1
ATOM 1031 C CA . ALA A 1 130 ? 8.146 -6.182 -11.640 1.00 85.12 130 ALA A CA 1
ATOM 1032 C C . ALA A 1 130 ? 9.553 -6.801 -11.690 1.00 85.12 130 A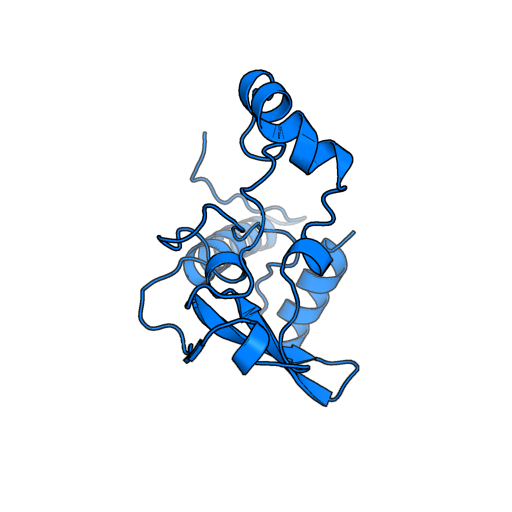LA A C 1
ATOM 1034 O O . ALA A 1 130 ? 10.550 -6.095 -11.841 1.00 85.12 130 ALA A O 1
ATOM 1035 N N . GLY A 1 131 ? 9.627 -8.127 -11.600 1.00 84.06 131 GLY A N 1
ATOM 1036 C CA . GLY A 1 131 ? 10.866 -8.905 -11.658 1.00 84.06 131 GLY A CA 1
ATOM 1037 C C . GLY A 1 131 ? 10.616 -10.280 -12.272 1.00 84.06 131 GLY A C 1
ATOM 1038 O O . GLY A 1 131 ? 9.462 -10.677 -12.450 1.00 84.06 131 GLY A O 1
ATOM 1039 N N . ASN A 1 132 ? 11.680 -11.010 -12.614 1.00 85.00 132 ASN A N 1
ATOM 1040 C CA . ASN A 1 132 ? 11.537 -12.388 -13.100 1.00 85.00 132 ASN A CA 1
ATOM 1041 C C . ASN A 1 132 ? 11.278 -13.355 -11.939 1.00 85.00 132 ASN A C 1
ATOM 1043 O O . ASN A 1 132 ? 10.669 -14.406 -12.138 1.00 85.00 132 ASN A O 1
ATOM 1047 N N . THR A 1 133 ? 11.723 -12.991 -10.733 1.00 90.06 133 THR A N 1
ATOM 1048 C CA . THR A 1 133 ? 11.381 -13.667 -9.479 1.00 90.06 133 THR A CA 1
ATOM 1049 C C . THR A 1 133 ? 10.700 -12.709 -8.503 1.00 90.06 133 THR A C 1
ATOM 1051 O O . THR A 1 133 ? 10.726 -11.486 -8.674 1.00 90.06 133 THR A O 1
ATOM 1054 N N . LEU A 1 134 ? 10.086 -13.272 -7.460 1.00 87.38 134 LEU A N 1
ATOM 1055 C CA . LEU A 1 134 ? 9.442 -12.489 -6.409 1.00 87.38 134 LEU A CA 1
ATOM 1056 C C . LEU A 1 134 ? 10.467 -11.630 -5.655 1.00 87.38 134 LEU A C 1
ATOM 1058 O O . LEU A 1 134 ? 10.209 -10.464 -5.375 1.00 87.38 134 LEU A O 1
ATOM 1062 N N . GLU A 1 135 ? 11.645 -12.181 -5.372 1.00 89.81 135 GLU A N 1
ATOM 1063 C CA . GLU A 1 135 ? 12.728 -11.508 -4.653 1.00 89.81 135 GLU A CA 1
ATOM 1064 C C . GLU A 1 135 ? 13.297 -10.337 -5.455 1.00 89.81 135 GLU A C 1
ATOM 1066 O O . GLU A 1 135 ? 13.569 -9.285 -4.882 1.00 89.81 135 GLU A O 1
ATOM 1071 N N . GLU A 1 136 ? 13.432 -10.488 -6.778 1.00 86.31 136 GLU A N 1
ATOM 1072 C CA . GLU A 1 136 ? 13.842 -9.394 -7.665 1.00 86.31 136 GLU A CA 1
ATOM 1073 C C . GLU A 1 136 ? 12.826 -8.247 -7.644 1.00 86.31 136 GLU A C 1
ATOM 1075 O O . GLU A 1 136 ? 13.213 -7.085 -7.511 1.00 86.31 136 GLU A O 1
ATOM 1080 N N . ALA A 1 137 ? 11.529 -8.569 -7.731 1.00 85.94 137 ALA A N 1
ATOM 1081 C CA . ALA A 1 137 ? 10.462 -7.574 -7.646 1.00 85.94 137 ALA A CA 1
ATOM 1082 C C . ALA A 1 137 ? 10.461 -6.868 -6.279 1.00 85.94 137 ALA A C 1
ATOM 1084 O O . ALA A 1 137 ? 10.385 -5.642 -6.224 1.00 85.94 137 ALA A O 1
ATOM 1085 N N . ILE A 1 138 ? 10.608 -7.617 -5.180 1.00 87.62 138 ILE A N 1
ATOM 1086 C CA . ILE A 1 138 ? 10.679 -7.058 -3.821 1.00 87.62 138 ILE A CA 1
ATOM 1087 C C . ILE A 1 138 ? 11.889 -6.129 -3.676 1.00 87.62 138 ILE A C 1
ATOM 1089 O O . ILE A 1 138 ? 11.741 -5.015 -3.175 1.00 87.62 138 ILE A O 1
ATOM 1093 N N . LEU A 1 139 ? 13.072 -6.561 -4.122 1.00 87.50 139 LEU A N 1
ATOM 1094 C CA . LEU A 1 139 ? 14.295 -5.764 -4.038 1.00 87.50 139 LEU A CA 1
ATOM 1095 C C . LEU A 1 139 ? 14.156 -4.460 -4.830 1.00 87.50 139 LEU A C 1
ATOM 1097 O O . LEU A 1 139 ? 14.457 -3.386 -4.315 1.00 87.50 139 LEU A O 1
ATOM 1101 N N . GLN A 1 140 ? 13.655 -4.541 -6.064 1.00 83.19 140 GLN A N 1
ATOM 1102 C CA . GLN A 1 140 ? 13.466 -3.366 -6.909 1.00 83.19 140 GLN A CA 1
ATOM 1103 C C . GLN A 1 140 ? 12.410 -2.410 -6.341 1.00 83.19 140 GLN A C 1
ATOM 1105 O O . GLN A 1 140 ? 12.606 -1.197 -6.409 1.00 83.19 140 GLN A O 1
ATOM 1110 N N . GLY A 1 141 ? 11.320 -2.936 -5.776 1.00 80.06 141 GLY A N 1
ATOM 1111 C CA . GLY A 1 141 ? 10.297 -2.133 -5.108 1.00 80.06 141 GLY A CA 1
ATOM 1112 C C . GLY A 1 141 ? 10.855 -1.411 -3.883 1.00 80.06 141 GLY A C 1
ATOM 1113 O O . GLY A 1 141 ? 10.583 -0.230 -3.693 1.00 80.06 141 GLY A O 1
ATOM 1114 N N . PHE A 1 142 ? 11.707 -2.075 -3.098 1.00 83.25 142 PHE A N 1
ATOM 1115 C CA . PHE A 1 142 ? 12.327 -1.479 -1.915 1.00 83.25 142 PHE A CA 1
ATOM 1116 C C . PHE A 1 142 ? 13.206 -0.262 -2.249 1.00 83.25 142 PHE A C 1
ATOM 1118 O O . PHE A 1 142 ? 13.113 0.762 -1.577 1.00 83.25 142 PHE A O 1
ATOM 1125 N N . GLU A 1 143 ? 13.996 -0.329 -3.323 1.00 81.62 143 GLU A N 1
ATOM 1126 C CA . GLU A 1 143 ? 14.816 0.801 -3.798 1.00 81.62 143 GLU A CA 1
ATOM 1127 C C . GLU A 1 143 ? 13.971 2.013 -4.247 1.00 81.62 143 GLU A C 1
ATOM 1129 O O . GLU A 1 143 ? 14.455 3.145 -4.266 1.00 81.62 143 GLU A O 1
ATOM 1134 N N . LEU A 1 144 ? 12.695 1.799 -4.589 1.00 78.62 144 LEU A N 1
ATOM 1135 C CA . LEU A 1 144 ? 11.758 2.843 -5.020 1.00 78.62 144 LEU A CA 1
ATOM 1136 C C . LEU A 1 144 ? 10.964 3.474 -3.860 1.00 78.62 144 LEU A C 1
ATOM 1138 O O . LEU A 1 144 ? 10.100 4.311 -4.112 1.00 78.62 144 LEU A O 1
ATOM 1142 N N . LEU A 1 145 ? 11.235 3.093 -2.605 1.00 73.06 145 LEU A N 1
ATOM 1143 C CA . LEU A 1 145 ? 10.582 3.654 -1.410 1.00 73.06 145 LEU A CA 1
ATOM 1144 C C . LEU A 1 145 ? 11.257 4.933 -0.868 1.00 73.06 145 LEU A C 1
ATOM 1146 O O . LEU A 1 145 ? 10.882 5.391 0.213 1.00 73.06 145 LEU A O 1
ATOM 1150 N N . THR A 1 146 ? 12.255 5.484 -1.572 1.00 45.66 146 THR A N 1
ATOM 1151 C CA . THR A 1 146 ? 13.049 6.654 -1.134 1.00 45.66 146 THR A CA 1
ATOM 1152 C C . THR A 1 146 ? 12.624 7.975 -1.761 1.00 45.66 146 THR A C 1
ATOM 1154 O O . THR A 1 146 ? 12.185 7.978 -2.933 1.00 45.66 146 THR A O 1
#

Foldseek 3Di:
DPDAQWADDPDPVRRVVRSVFRVVLQVVQADPPPADWDKDFLVVLPPLEDDCCVVVVDDPVCQVCQVVQQVPDPDPVRHQAHADDRHDIAIWHWDADPVVRDTGIYGSQQRGAPDPPPRNHHHDCQLGGDDPDPVRRNVVSVVSND

Secondary structure (DSSP, 8-state):
--S------SSHHHHHHHHHHHHHHHHHTB--S-S-EEEE-HHHHGGGBPPTHHHH---HHHHHTHHHHHHH--SGGGPPPPP--TTS-EEEEEEEETTTTEEEEEEHHHHSBT-TT-SS----STT----SSHHHHHHHHHHTT-

pLDDT: mean 87.61, std 10.8, range [34.41, 97.69]

Radius of gyration: 17.1 Å; chains: 1; bounding box: 38×39×43 Å

Sequence (146 aa):
MRGRSSGKGKTDAQAR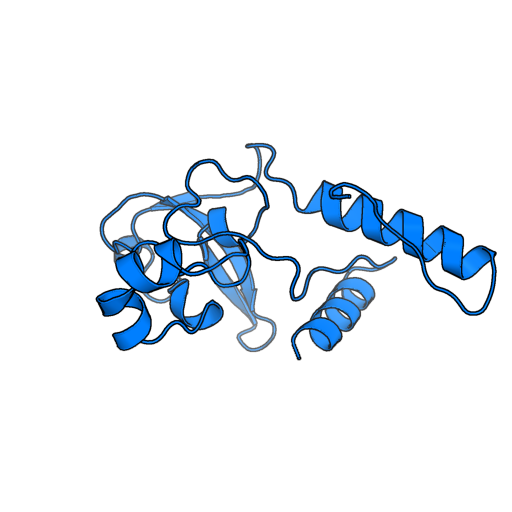ASALGEALERYSGVFQGYEVSMVKTFEEMGKEAIHPNKCMLFSENQYQTRHDWNRDSLGAFNKVPEPFDVKKLRQWTAIWSLTGDCFKYLPTAYCYYGHPESSECWADSNGTAAGNTLEEAILQGFELLT